Protein AF-A0A7V2G4S1-F1 (afdb_monomer)

Secondary structure (DSSP, 8-state):
--EEETTEEES-SSHHHHHHHHHHHTTPPEEEEE---GGGGGGGTBTTBSEEEEEPPTT--SPEEEEEEEEPTTSSEEEEEETTTSPEEEEEHHHHHHHHHHHHHHHSPPP-

Solvent-accessible surface area (backbone atoms only — not comparable to full-atom values): 6502 Å² total; per-residue (Å²): 123,70,47,81,55,100,91,40,54,44,77,40,61,48,42,66,51,57,55,51,40,53,58,49,62,74,67,61,65,75,73,41,82,39,98,65,56,82,88,49,31,49,82,39,29,52,59,72,46,76,41,77,48,76,50,76,49,92,97,47,81,78,56,51,33,42,36,32,28,36,62,43,97,85,65,63,23,25,28,32,28,50,49,97,81,48,61,40,26,39,30,45,44,65,57,56,51,45,51,54,54,43,52,52,43,61,70,44,76,64,86,128

Nearest PDB structures (foldseek):
  4a4h-assembly1_A  TM=5.276E-01  e=1.439E+00  Homo sapiens
  6v9t-assembly1_AAA  TM=5.593E-01  e=3.091E+00  Homo sapiens
  3pnw-assembly1_C  TM=5.080E-01  e=2.915E+00  Homo sapiens
  4a4e-assembly1_A  TM=4.646E-01  e=6.260E+00  Homo sapiens
  3mbt-assembly1_A  TM=4.693E-01  e=7.921E+00  Escherichia coli K-12

pLDDT: mean 90.28, std 7.5, range [46.19, 97.19]

Mean predicted aligned error: 4.41 Å

Radius of gyration: 14.85 Å; Cα contacts (8 Å, |Δi|>4): 177; chains: 1; bounding box: 41×31×40 Å

Structure (mmCIF, N/CA/C/O backbone):
data_AF-A0A7V2G4S1-F1
#
_entry.id   AF-A0A7V2G4S1-F1
#
loop_
_atom_site.group_PDB
_atom_site.id
_atom_site.type_symbol
_atom_site.label_atom_id
_atom_site.label_alt_id
_atom_site.label_comp_id
_atom_site.label_asym_id
_atom_site.label_entity_id
_atom_site.label_seq_id
_atom_site.pdbx_PDB_ins_code
_atom_site.Cartn_x
_atom_site.Cartn_y
_atom_site.Cartn_z
_atom_site.occupancy
_atom_site.B_iso_or_equiv
_atom_site.auth_seq_id
_atom_site.auth_comp_id
_atom_site.auth_asym_id
_atom_site.auth_atom_id
_atom_site.pdbx_PDB_model_num
ATOM 1 N N . GLN A 1 1 ? -13.737 7.685 4.882 1.00 82.75 1 GLN A N 1
ATOM 2 C CA . GLN A 1 1 ? -12.400 7.970 5.451 1.00 82.75 1 GLN A CA 1
ATOM 3 C C . GLN A 1 1 ? -12.347 7.329 6.823 1.00 82.75 1 GLN A C 1
ATOM 5 O O . GLN A 1 1 ? -13.282 7.528 7.584 1.00 82.75 1 GLN A O 1
ATOM 10 N N . VAL A 1 2 ? -11.293 6.567 7.110 1.00 92.38 2 VAL A N 1
ATOM 11 C CA . VAL A 1 2 ? -11.097 5.893 8.400 1.00 92.38 2 VAL A CA 1
ATOM 12 C C . VAL A 1 2 ? -10.139 6.718 9.257 1.00 92.38 2 VAL A C 1
ATOM 14 O O . VAL A 1 2 ? -9.138 7.224 8.740 1.00 92.38 2 VAL A O 1
ATOM 17 N N . GLN A 1 3 ? -10.434 6.881 10.545 1.00 93.25 3 GLN A N 1
ATOM 18 C CA . GLN A 1 3 ? -9.605 7.659 11.472 1.00 93.25 3 GLN A CA 1
ATOM 19 C C . GLN A 1 3 ? -9.484 6.974 12.829 1.00 93.25 3 GLN A C 1
ATOM 21 O O . GLN A 1 3 ? -10.413 6.306 13.267 1.00 93.25 3 GLN A O 1
ATOM 26 N N . ARG A 1 4 ? -8.348 7.144 13.513 1.00 93.00 4 ARG A N 1
ATOM 27 C CA . ARG A 1 4 ? -8.155 6.596 14.860 1.00 93.00 4 ARG A CA 1
ATOM 28 C C . ARG A 1 4 ? -8.416 7.667 15.916 1.00 93.00 4 ARG A C 1
ATOM 30 O O . ARG A 1 4 ? -7.711 8.676 15.945 1.00 93.00 4 ARG A O 1
ATOM 37 N N . SER A 1 5 ? -9.380 7.424 16.798 1.00 89.25 5 SER A N 1
ATOM 38 C CA . SER A 1 5 ? -9.774 8.302 17.907 1.00 89.25 5 SER A CA 1
ATOM 39 C C . SER A 1 5 ? -9.995 7.459 19.162 1.00 89.25 5 SER A C 1
ATOM 41 O O . SER A 1 5 ? -10.528 6.358 19.079 1.00 89.25 5 SER A O 1
ATOM 43 N N . GLY A 1 6 ? -9.518 7.911 20.326 1.00 85.94 6 GLY A N 1
ATOM 44 C CA . GLY A 1 6 ? -9.708 7.172 21.587 1.00 85.94 6 GLY A CA 1
ATOM 45 C C . GLY A 1 6 ? -9.126 5.747 21.617 1.00 85.94 6 GLY A C 1
ATOM 46 O O . GLY A 1 6 ? -9.539 4.941 22.440 1.00 85.94 6 GLY A O 1
ATOM 47 N N . GLY A 1 7 ? -8.182 5.419 20.725 1.00 84.94 7 GLY A N 1
ATOM 48 C CA . GLY A 1 7 ? -7.601 4.074 20.587 1.00 84.94 7 GL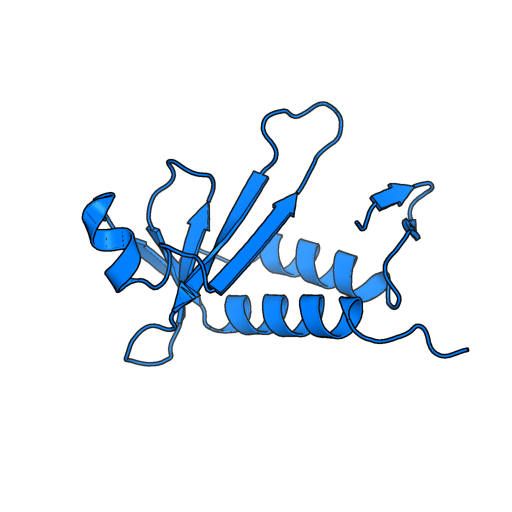Y A CA 1
ATOM 49 C C . GLY A 1 7 ? -8.330 3.154 19.600 1.00 84.94 7 GLY A C 1
ATOM 50 O O . GLY A 1 7 ? -7.757 2.139 19.205 1.00 84.94 7 GLY A O 1
ATOM 51 N N . THR A 1 8 ? -9.516 3.543 19.133 1.00 87.19 8 THR A N 1
ATOM 52 C CA . THR A 1 8 ? -10.370 2.787 18.205 1.00 87.19 8 THR A CA 1
ATOM 53 C C . THR A 1 8 ? -10.400 3.413 16.811 1.00 87.19 8 THR A C 1
ATOM 55 O O . THR A 1 8 ? -10.189 4.619 16.663 1.00 87.19 8 THR A O 1
ATOM 58 N N . TRP A 1 9 ? -10.661 2.604 15.781 1.00 91.44 9 TRP A N 1
ATOM 59 C CA . TRP A 1 9 ? -10.894 3.100 14.422 1.00 91.44 9 TRP A CA 1
ATOM 60 C C . TRP A 1 9 ? -12.368 3.451 14.218 1.00 91.44 9 TRP A C 1
ATOM 62 O O . TRP A 1 9 ? -13.246 2.629 14.456 1.00 91.44 9 TRP A O 1
ATOM 72 N N . GLU A 1 10 ? -12.625 4.667 13.753 1.00 91.38 10 GLU A N 1
ATOM 73 C CA . GLU A 1 10 ? -13.935 5.160 13.337 1.00 91.38 10 GLU A CA 1
ATOM 74 C C . GLU A 1 10 ? -14.042 5.130 11.806 1.00 91.38 10 GLU A C 1
ATOM 76 O O . GLU A 1 10 ? -13.071 5.421 11.098 1.00 91.38 10 GLU A O 1
ATOM 81 N N . GLY A 1 11 ? -15.234 4.815 11.291 1.00 87.81 11 GLY A N 1
ATOM 82 C CA . GLY A 1 11 ? -15.510 4.779 9.850 1.00 87.81 11 GLY A CA 1
ATOM 83 C C . GLY A 1 11 ? -15.030 3.514 9.131 1.00 87.81 11 GLY A C 1
ATOM 84 O O . GLY A 1 11 ? -15.056 3.489 7.904 1.00 87.81 11 GLY A O 1
ATOM 85 N N . ALA A 1 12 ? -14.596 2.492 9.876 1.00 87.00 12 ALA A N 1
ATOM 86 C CA . ALA A 1 12 ? -14.315 1.151 9.370 1.00 87.00 12 ALA A CA 1
ATOM 87 C C . ALA A 1 12 ? -15.334 0.155 9.964 1.00 87.00 12 ALA A C 1
ATOM 89 O O . ALA A 1 12 ? -15.438 0.098 11.192 1.00 87.00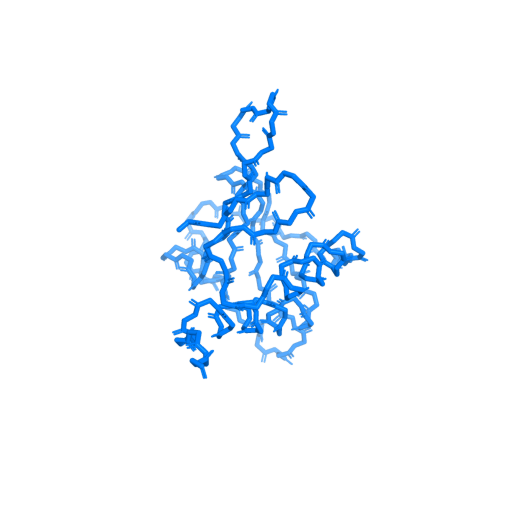 12 ALA A O 1
ATOM 90 N N . PRO A 1 13 ? -16.048 -0.636 9.141 1.00 86.19 13 PRO A N 1
ATOM 91 C CA . PRO A 1 13 ? -16.952 -1.700 9.599 1.00 86.19 13 PRO A CA 1
ATOM 92 C C . PRO A 1 13 ? -16.245 -2.728 10.488 1.00 86.19 13 PRO A C 1
ATOM 94 O O . PRO A 1 13 ? -16.785 -3.171 11.498 1.00 86.19 13 PRO A O 1
ATOM 97 N N . THR A 1 14 ? -14.992 -3.052 10.154 1.00 89.19 14 THR A N 1
ATOM 98 C CA . THR A 1 14 ? -14.149 -3.971 10.926 1.00 89.19 14 THR A CA 1
ATOM 99 C C . THR A 1 14 ? -12.841 -3.288 11.354 1.00 89.19 14 THR A C 1
ATOM 101 O O . THR A 1 14 ? -11.821 -3.411 10.672 1.00 89.19 14 THR A O 1
ATOM 104 N N . PRO A 1 15 ? -12.816 -2.580 12.504 1.00 89.44 15 PRO A N 1
ATOM 105 C CA . PRO A 1 15 ? -11.644 -1.842 12.991 1.00 89.44 15 PRO A CA 1
ATOM 106 C C . PRO A 1 15 ? -10.344 -2.654 13.056 1.00 89.44 15 PRO A C 1
ATOM 108 O O . PRO A 1 15 ? -9.280 -2.143 12.711 1.00 89.44 15 PRO A O 1
ATOM 111 N N . ALA A 1 16 ? -10.429 -3.926 13.457 1.00 90.62 16 ALA A N 1
ATOM 112 C CA . ALA A 1 16 ? -9.268 -4.805 13.607 1.00 90.62 16 ALA A CA 1
ATOM 113 C C . ALA A 1 16 ? -8.500 -5.023 12.291 1.00 90.62 16 ALA A C 1
ATOM 115 O O . ALA A 1 16 ? -7.281 -5.166 1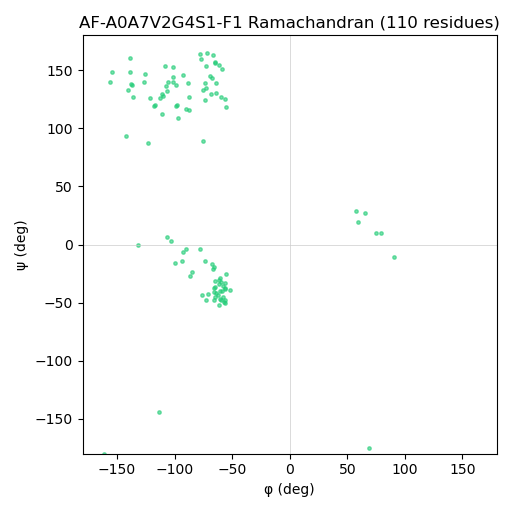2.309 1.00 90.62 16 ALA A O 1
ATOM 116 N N . VAL A 1 17 ? -9.185 -4.983 11.140 1.00 93.19 17 VAL A N 1
ATOM 117 C CA . VAL A 1 17 ? -8.539 -5.153 9.827 1.00 93.19 17 VAL A CA 1
ATOM 118 C C . VAL A 1 17 ? -7.568 -4.008 9.532 1.00 93.19 17 VAL A C 1
ATOM 120 O O . VAL A 1 17 ? -6.543 -4.226 8.890 1.00 93.19 17 VAL A O 1
ATOM 123 N N . VAL A 1 18 ? -7.845 -2.802 10.034 1.00 94.19 18 VAL A N 1
ATOM 124 C CA . VAL A 1 18 ? -6.962 -1.642 9.855 1.00 94.19 18 VAL A CA 1
ATOM 125 C C . VAL A 1 18 ? -5.683 -1.805 10.679 1.00 94.19 18 VAL A C 1
ATOM 127 O O . VAL A 1 18 ? -4.593 -1.533 10.174 1.00 94.19 18 VAL A O 1
ATOM 130 N N . ASP A 1 19 ? -5.795 -2.284 11.923 1.00 93.19 19 ASP A N 1
ATOM 131 C CA . ASP A 1 19 ? -4.631 -2.567 12.772 1.00 93.19 19 ASP A CA 1
ATOM 132 C C . ASP A 1 19 ? -3.772 -3.698 12.189 1.00 93.19 19 ASP A C 1
ATOM 134 O O . ASP A 1 19 ? -2.551 -3.546 12.093 1.00 93.19 19 ASP A O 1
ATOM 138 N N . ASP A 1 20 ? -4.401 -4.785 11.733 1.00 93.69 20 ASP A N 1
ATOM 139 C CA . ASP A 1 20 ? -3.725 -5.891 11.045 1.00 93.69 20 ASP A CA 1
ATOM 140 C C . ASP A 1 20 ? -2.961 -5.394 9.815 1.00 93.69 20 ASP A C 1
ATOM 142 O O . ASP A 1 20 ? -1.769 -5.672 9.669 1.00 93.69 20 ASP A O 1
ATOM 146 N N . PHE A 1 21 ? -3.630 -4.621 8.953 1.00 94.56 21 PHE A N 1
ATOM 147 C CA . PHE A 1 21 ? -3.040 -4.075 7.735 1.00 94.56 21 PHE A CA 1
ATOM 148 C C . PHE A 1 21 ? -1.794 -3.240 8.048 1.00 94.56 21 PHE A C 1
ATOM 150 O O . PHE A 1 21 ? -0.731 -3.460 7.466 1.00 94.56 21 PHE A O 1
ATOM 157 N N . LEU A 1 22 ? -1.889 -2.308 9.002 1.00 93.25 22 LEU A N 1
ATOM 158 C CA . LEU A 1 22 ? -0.760 -1.459 9.392 1.00 93.25 22 LEU A CA 1
ATOM 159 C C . LEU A 1 22 ? 0.383 -2.274 10.009 1.00 93.25 22 LEU A C 1
ATOM 161 O O . LEU A 1 22 ? 1.551 -2.026 9.695 1.00 93.25 22 LEU A O 1
ATOM 165 N N . ALA A 1 23 ? 0.065 -3.255 10.856 1.00 93.38 23 ALA A N 1
ATOM 166 C CA . ALA A 1 23 ? 1.055 -4.128 11.476 1.00 93.38 23 ALA A CA 1
ATOM 167 C C . ALA A 1 23 ? 1.767 -5.019 10.449 1.00 93.38 23 ALA A C 1
ATOM 169 O O . ALA A 1 23 ? 2.968 -5.259 10.583 1.00 93.38 23 ALA A O 1
ATOM 170 N N . ASN A 1 24 ? 1.052 -5.497 9.430 1.00 92.69 24 ASN A N 1
ATOM 171 C CA . ASN A 1 24 ? 1.614 -6.308 8.357 1.00 92.69 24 ASN A CA 1
ATOM 172 C C . ASN A 1 24 ? 2.462 -5.450 7.418 1.00 92.69 24 ASN A C 1
ATOM 174 O O . ASN A 1 24 ? 3.620 -5.789 7.191 1.00 92.69 24 ASN A O 1
ATOM 178 N N . MET A 1 25 ? 1.967 -4.291 6.969 1.00 91.62 25 MET A N 1
ATOM 179 C CA . MET A 1 25 ? 2.745 -3.358 6.142 1.00 91.62 25 MET A CA 1
ATOM 180 C C . MET A 1 25 ? 4.054 -2.929 6.812 1.00 91.62 25 MET A C 1
ATOM 182 O O . MET A 1 25 ? 5.081 -2.852 6.145 1.00 91.62 25 MET A O 1
ATOM 186 N N . ALA A 1 26 ? 4.053 -2.710 8.131 1.00 89.00 26 ALA A N 1
ATOM 187 C CA . ALA A 1 26 ? 5.258 -2.344 8.878 1.00 89.00 26 ALA A CA 1
ATOM 188 C C . ALA A 1 26 ? 6.334 -3.449 8.917 1.00 89.00 26 ALA A C 1
ATOM 190 O O . ALA A 1 26 ? 7.493 -3.158 9.209 1.00 89.00 26 ALA A O 1
ATOM 191 N N . LYS A 1 27 ? 5.964 -4.708 8.654 1.00 86.88 27 LYS A N 1
ATOM 192 C CA . LYS A 1 27 ? 6.873 -5.868 8.666 1.00 86.88 27 LYS A CA 1
ATOM 193 C C . LYS A 1 27 ? 7.337 -6.279 7.273 1.00 86.88 27 LYS A C 1
ATOM 195 O O . LYS A 1 27 ? 8.266 -7.078 7.165 1.00 86.88 27 LYS A O 1
ATOM 200 N N . LEU A 1 28 ? 6.671 -5.809 6.221 1.00 82.31 28 LEU A N 1
ATOM 201 C CA . LEU A 1 28 ? 6.959 -6.253 4.864 1.00 82.31 28 LEU A CA 1
ATOM 202 C C . LEU A 1 28 ? 8.251 -5.619 4.357 1.00 82.31 28 LEU A C 1
ATOM 204 O O . LEU A 1 28 ? 8.475 -4.416 4.475 1.00 82.31 28 LEU A O 1
ATOM 208 N N . SER A 1 29 ? 9.101 -6.461 3.780 1.00 77.62 29 SER A N 1
ATOM 209 C CA . SER A 1 29 ? 10.321 -6.042 3.111 1.00 77.62 29 SER A CA 1
ATOM 210 C C . SER A 1 29 ? 10.074 -5.831 1.621 1.00 77.62 29 SER A C 1
ATOM 212 O O . SER A 1 29 ? 9.290 -6.533 0.975 1.00 77.62 29 SER A O 1
ATOM 214 N N . VAL A 1 30 ? 10.784 -4.854 1.064 1.00 86.81 30 VAL A N 1
ATOM 215 C CA . VAL A 1 30 ? 10.906 -4.692 -0.384 1.00 86.81 30 VAL A CA 1
ATOM 216 C C . VAL A 1 30 ? 11.729 -5.860 -0.926 1.00 86.81 30 VAL A C 1
ATOM 218 O O . VAL A 1 30 ? 12.806 -6.148 -0.405 1.00 86.81 30 VAL A O 1
ATOM 221 N N . VAL A 1 31 ? 11.224 -6.538 -1.961 1.00 89.00 31 VAL A N 1
ATOM 222 C CA . VAL A 1 31 ? 11.955 -7.634 -2.620 1.00 89.00 31 VAL A CA 1
ATOM 223 C C . VAL A 1 31 ? 13.047 -7.059 -3.516 1.00 89.00 31 VAL A C 1
ATOM 225 O O . VAL A 1 31 ? 14.165 -7.566 -3.539 1.00 89.00 31 VAL A O 1
ATOM 228 N N . MET A 1 32 ? 12.717 -6.003 -4.260 1.00 90.38 32 MET A N 1
ATOM 229 C CA . MET A 1 32 ? 13.626 -5.344 -5.192 1.00 90.38 32 MET A CA 1
ATOM 230 C C . MET A 1 32 ? 13.190 -3.898 -5.433 1.00 90.38 32 MET A C 1
ATOM 232 O O . MET A 1 32 ? 11.999 -3.631 -5.592 1.00 90.38 32 MET A O 1
ATOM 236 N N . GLU A 1 33 ? 14.152 -2.981 -5.512 1.00 92.06 33 GLU A N 1
ATOM 237 C CA . GLU A 1 33 ? 13.929 -1.637 -6.052 1.00 92.06 33 GLU A CA 1
ATOM 238 C C . GLU A 1 33 ? 14.140 -1.632 -7.569 1.00 92.06 33 GLU A C 1
ATOM 240 O O . GLU A 1 33 ? 15.065 -2.261 -8.084 1.00 92.06 33 GLU A O 1
ATOM 245 N N . ILE A 1 34 ? 13.279 -0.916 -8.284 1.00 91.44 34 ILE A N 1
ATOM 246 C CA . ILE A 1 34 ? 13.286 -0.799 -9.739 1.00 91.44 34 ILE A CA 1
ATOM 247 C C . ILE A 1 34 ? 13.528 0.669 -10.084 1.00 91.44 34 ILE A C 1
ATOM 249 O O . ILE A 1 34 ? 12.744 1.556 -9.732 1.00 91.44 34 ILE A O 1
ATOM 253 N N . THR A 1 35 ? 14.619 0.935 -10.801 1.00 85.44 35 THR A N 1
ATOM 254 C CA . THR A 1 35 ? 14.872 2.255 -11.382 1.00 85.44 35 THR A CA 1
ATOM 255 C C . THR A 1 35 ? 13.979 2.434 -12.606 1.00 85.44 35 THR A C 1
ATOM 257 O O . THR A 1 35 ? 14.366 2.082 -13.713 1.00 85.44 35 THR A O 1
ATOM 260 N N . ALA A 1 36 ? 12.776 2.957 -12.382 1.00 83.56 36 ALA A N 1
ATOM 261 C CA . ALA A 1 36 ? 11.821 3.304 -13.427 1.00 83.56 36 ALA A CA 1
ATOM 262 C C . ALA A 1 36 ? 11.761 4.824 -13.622 1.00 83.56 36 ALA A C 1
ATOM 264 O O . ALA A 1 36 ? 11.761 5.600 -12.660 1.00 83.56 36 ALA A O 1
ATOM 265 N N . THR A 1 37 ? 11.679 5.254 -14.872 1.00 86.06 37 THR A N 1
ATOM 266 C CA . THR A 1 37 ? 11.337 6.621 -15.261 1.00 86.06 37 THR A CA 1
ATOM 267 C C . THR A 1 37 ? 9.830 6.852 -15.142 1.00 86.06 37 THR A C 1
ATOM 269 O O . THR A 1 37 ? 9.033 5.918 -15.072 1.00 86.06 37 THR A O 1
ATOM 272 N N . VAL A 1 38 ? 9.411 8.121 -15.148 1.00 82.19 38 VAL A N 1
ATOM 273 C CA . VAL A 1 38 ? 7.984 8.479 -15.071 1.00 82.19 38 VAL A CA 1
ATOM 274 C C . VAL A 1 38 ? 7.185 7.864 -16.227 1.00 82.19 38 VAL A C 1
ATOM 276 O O . VAL A 1 38 ? 6.098 7.351 -16.002 1.00 82.19 38 VAL A O 1
ATOM 279 N N . SER A 1 39 ? 7.740 7.840 -17.442 1.00 86.88 39 SER A N 1
ATOM 280 C CA . SER A 1 39 ? 7.078 7.268 -18.624 1.00 86.88 39 SER A CA 1
ATOM 281 C C . SER A 1 39 ? 6.884 5.749 -18.574 1.00 86.88 39 SER A C 1
ATOM 283 O O . SER A 1 39 ? 6.088 5.220 -19.349 1.00 86.88 39 SER A O 1
ATOM 285 N N . GLU A 1 40 ? 7.608 5.060 -17.690 1.00 92.94 40 GLU A N 1
ATOM 286 C CA . GLU A 1 40 ? 7.540 3.606 -17.507 1.00 92.94 40 GLU A CA 1
ATOM 287 C C . GLU A 1 40 ? 6.537 3.213 -16.409 1.00 92.94 40 GLU A C 1
ATOM 289 O O . GLU A 1 40 ? 6.234 2.036 -16.258 1.00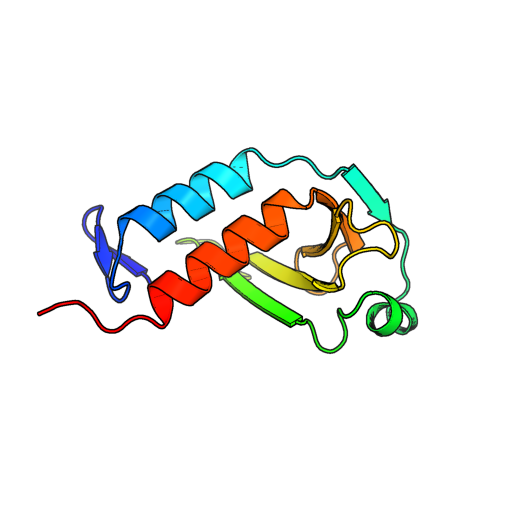 92.94 40 GLU A O 1
ATOM 294 N N . LEU A 1 41 ? 5.955 4.163 -15.660 1.00 94.38 41 LEU A N 1
ATOM 295 C CA . LEU A 1 41 ? 4.992 3.852 -14.589 1.00 94.38 41 LEU A CA 1
ATOM 296 C C . LEU A 1 41 ? 3.772 3.072 -15.095 1.00 94.38 41 LEU A C 1
ATOM 298 O O . LEU A 1 41 ? 3.284 2.176 -14.403 1.00 94.38 41 LEU A O 1
ATOM 302 N N . LYS A 1 42 ? 3.312 3.368 -16.313 1.00 95.62 42 LYS A N 1
ATOM 303 C CA . LYS A 1 42 ? 2.227 2.635 -16.982 1.00 95.62 42 LYS A CA 1
ATOM 304 C C . LYS A 1 42 ? 2.542 1.145 -17.179 1.00 95.62 42 LYS A C 1
ATOM 306 O O . LYS A 1 42 ? 1.631 0.331 -17.092 1.00 95.62 42 LYS A O 1
ATOM 311 N N . ASP A 1 43 ? 3.812 0.785 -17.386 1.00 95.56 43 ASP A N 1
ATOM 312 C CA . ASP A 1 43 ? 4.235 -0.600 -17.644 1.00 95.56 43 ASP A CA 1
ATOM 313 C C . ASP A 1 43 ? 4.180 -1.452 -16.363 1.00 95.56 43 ASP A C 1
ATOM 315 O O . ASP A 1 43 ? 4.205 -2.680 -16.414 1.00 95.56 43 ASP A O 1
ATOM 319 N N . TYR A 1 44 ? 4.065 -0.788 -15.209 1.00 96.44 44 TYR A N 1
ATOM 320 C CA . TYR A 1 44 ? 3.905 -1.389 -13.888 1.00 96.44 44 TYR A CA 1
ATOM 321 C C . TYR A 1 44 ? 2.483 -1.232 -13.331 1.00 96.44 44 TYR A C 1
ATOM 323 O O . TYR A 1 44 ? 2.254 -1.537 -12.159 1.00 96.44 44 TYR A O 1
ATOM 331 N N . GLY A 1 45 ? 1.538 -0.705 -14.118 1.00 96.25 45 GLY A N 1
ATOM 332 C CA . GLY A 1 45 ? 0.178 -0.412 -13.659 1.00 96.25 45 GLY A CA 1
ATOM 333 C C . GLY A 1 45 ? 0.114 0.689 -12.595 1.00 96.25 45 GLY A C 1
ATOM 334 O O . GLY A 1 45 ? -0.769 0.661 -11.746 1.00 96.25 45 GLY A O 1
ATOM 335 N N . LEU A 1 46 ? 1.076 1.622 -12.585 1.00 96.25 46 LEU A N 1
ATOM 336 C CA . LEU A 1 46 ? 1.167 2.736 -11.626 1.00 96.25 46 LEU A CA 1
ATOM 337 C C . LEU A 1 46 ? 0.726 4.085 -12.219 1.00 96.25 46 LEU A C 1
ATOM 339 O O . LEU A 1 46 ? 0.778 5.109 -11.538 1.00 96.25 46 LEU A O 1
ATOM 343 N N . GLU A 1 47 ? 0.263 4.093 -13.470 1.00 94.44 47 GLU A N 1
ATOM 344 C CA . GLU A 1 47 ? -0.318 5.258 -14.138 1.00 94.44 47 GLU A CA 1
ATOM 345 C C . GLU A 1 47 ? -1.501 4.833 -15.041 1.00 94.44 47 GLU A C 1
ATOM 347 O O . GLU A 1 47 ? -1.284 4.466 -16.198 1.00 94.44 47 GLU A O 1
ATOM 352 N N . PRO A 1 48 ? -2.754 4.868 -14.533 1.00 94.50 48 PRO A N 1
ATOM 353 C CA . PRO A 1 48 ? -3.120 5.098 -13.132 1.00 94.50 48 PRO A CA 1
ATOM 354 C C . PRO A 1 48 ? -2.802 3.876 -12.244 1.00 94.50 48 PRO A C 1
ATOM 356 O O . PRO A 1 48 ? -2.797 2.754 -12.743 1.00 94.50 48 PRO A O 1
ATOM 359 N N . PRO A 1 49 ? -2.569 4.069 -10.931 1.00 96.19 49 PRO A N 1
ATOM 360 C CA . PRO A 1 49 ? -2.407 2.960 -9.996 1.00 96.19 49 PRO A CA 1
ATOM 361 C C . PRO A 1 49 ? -3.710 2.173 -9.817 1.00 96.19 49 PRO A C 1
ATOM 363 O O . PRO A 1 49 ? -4.787 2.766 -9.728 1.00 96.19 49 PRO A O 1
ATOM 366 N N . GLN A 1 50 ? -3.599 0.851 -9.676 1.00 95.06 50 GLN A N 1
ATOM 367 C CA . GLN A 1 50 ? -4.724 -0.044 -9.372 1.00 95.06 50 GLN A CA 1
ATOM 368 C C . GLN A 1 50 ? -5.368 0.277 -8.020 1.00 95.06 50 GLN A C 1
ATOM 370 O O . GLN A 1 50 ? -6.571 0.107 -7.827 1.00 95.06 50 GLN A O 1
ATOM 375 N N . SER A 1 51 ? -4.572 0.721 -7.047 1.00 94.06 51 SER A N 1
ATOM 376 C CA . SER A 1 51 ? -5.059 1.074 -5.714 1.00 94.06 51 SER A CA 1
ATOM 377 C C . SER A 1 51 ? -4.156 2.089 -5.031 1.00 94.06 51 SER A C 1
ATOM 379 O O . SER A 1 51 ? -2.941 2.097 -5.230 1.00 94.06 51 SER A O 1
ATOM 381 N N . VAL A 1 52 ? -4.745 2.942 -4.189 1.00 94.50 52 VAL A N 1
ATOM 382 C CA . VAL A 1 52 ? -4.014 3.976 -3.447 1.00 94.50 52 VAL A CA 1
ATOM 383 C C . VAL A 1 52 ? -4.478 4.020 -1.997 1.00 94.50 52 VAL A C 1
ATOM 385 O O . VAL A 1 52 ? -5.660 4.206 -1.720 1.00 94.50 52 VAL A O 1
ATOM 388 N N . VAL A 1 53 ? -3.529 3.933 -1.067 1.00 94.25 53 VAL A N 1
ATOM 389 C CA . VAL A 1 53 ? -3.748 4.200 0.360 1.00 94.25 53 VAL A CA 1
ATOM 390 C C . VAL A 1 53 ? -3.011 5.478 0.745 1.00 94.25 53 VAL A C 1
ATOM 392 O O . VAL A 1 53 ? -1.821 5.635 0.475 1.00 94.25 53 VAL A O 1
ATOM 395 N N . GLN A 1 54 ? -3.719 6.399 1.401 1.00 94.88 54 GLN A N 1
ATOM 396 C CA . GLN A 1 54 ? -3.137 7.608 1.982 1.00 94.88 54 GLN A CA 1
ATOM 397 C C . GLN A 1 54 ? -3.186 7.528 3.508 1.00 94.88 54 GLN A C 1
ATOM 399 O O . GLN A 1 54 ? -4.259 7.621 4.105 1.00 94.88 54 GLN A O 1
ATOM 404 N N . LEU A 1 55 ? -2.022 7.415 4.144 1.00 93.00 55 LEU A N 1
ATOM 405 C CA . LEU A 1 55 ? -1.881 7.426 5.594 1.00 93.00 55 LEU A CA 1
ATOM 406 C C . LEU A 1 55 ? -1.507 8.833 6.076 1.00 93.00 55 LEU A C 1
ATOM 408 O O . LEU A 1 55 ? -0.386 9.313 5.884 1.00 93.00 55 LEU A O 1
ATOM 412 N N . ARG A 1 56 ? -2.463 9.492 6.735 1.00 94.38 56 ARG A N 1
ATOM 413 C CA . ARG A 1 56 ? -2.257 10.773 7.422 1.00 94.38 56 ARG A CA 1
ATOM 414 C C . ARG A 1 56 ? -1.834 10.505 8.862 1.00 94.38 56 ARG A C 1
ATOM 416 O O . ARG A 1 56 ? -2.599 9.937 9.636 1.00 94.38 56 ARG A O 1
ATOM 423 N N . LEU A 1 57 ? -0.625 10.928 9.218 1.00 91.44 57 LEU A N 1
ATOM 424 C CA . LEU A 1 57 ? -0.119 10.852 10.586 1.00 91.44 57 LEU A CA 1
ATOM 425 C C . LEU A 1 57 ? -0.224 12.227 11.244 1.00 91.44 57 LEU A C 1
ATOM 427 O O . LEU A 1 57 ? 0.046 13.253 10.621 1.00 91.44 57 LEU A O 1
ATOM 431 N N . ARG A 1 58 ? -0.611 12.260 12.521 1.00 90.69 58 ARG A N 1
ATOM 432 C CA . ARG A 1 58 ? -0.726 13.516 13.269 1.00 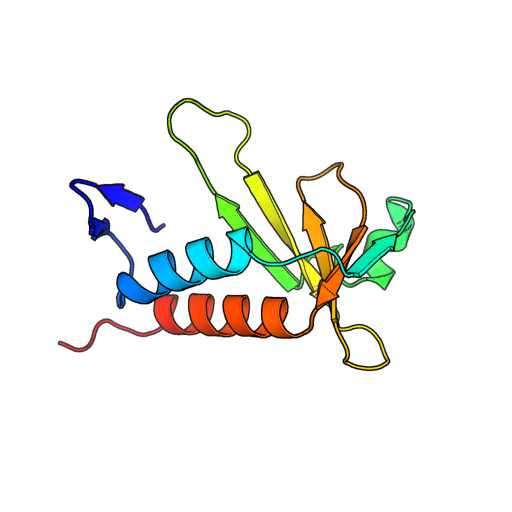90.69 58 ARG A CA 1
ATOM 433 C C . ARG A 1 58 ? 0.631 14.224 13.315 1.00 90.69 58 ARG A C 1
ATOM 435 O O . ARG A 1 58 ? 1.617 13.624 13.726 1.00 90.69 58 ARG A O 1
ATOM 442 N N . GLY A 1 59 ? 0.664 15.495 12.916 1.00 92.88 59 GLY A N 1
ATOM 443 C CA . GLY A 1 59 ? 1.891 16.299 12.907 1.00 92.88 59 GLY A CA 1
ATOM 444 C C . GLY A 1 59 ? 2.866 15.970 11.772 1.00 92.88 59 GLY A C 1
ATOM 445 O O . GLY A 1 59 ? 3.989 16.463 11.798 1.00 92.88 59 G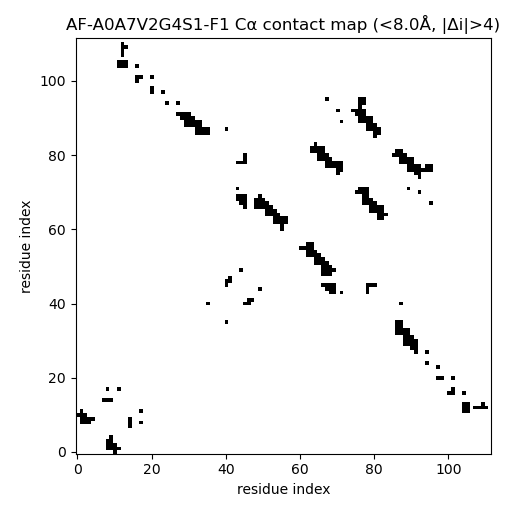LY A O 1
ATOM 446 N N . ARG A 1 60 ? 2.460 15.159 10.783 1.00 91.75 60 ARG A N 1
ATOM 447 C CA . ARG A 1 60 ? 3.265 14.858 9.596 1.00 91.75 60 ARG A CA 1
ATOM 448 C C . ARG A 1 60 ? 2.520 15.254 8.327 1.00 91.75 60 ARG A C 1
ATOM 450 O O . ARG A 1 60 ? 1.416 14.777 8.079 1.00 91.75 60 ARG A O 1
ATOM 457 N N . ASP A 1 61 ? 3.186 16.064 7.519 1.00 90.00 61 ASP A N 1
ATOM 458 C CA . ASP A 1 61 ? 2.759 16.483 6.187 1.00 90.00 61 ASP A CA 1
ATOM 459 C C . ASP A 1 61 ? 3.996 16.441 5.263 1.00 90.00 61 ASP A C 1
ATOM 461 O O . ASP A 1 61 ? 5.083 16.803 5.732 1.00 90.00 61 ASP A O 1
ATOM 465 N N . PRO A 1 62 ? 3.910 15.962 4.005 1.00 91.00 62 PRO A N 1
ATOM 466 C CA . PRO A 1 62 ? 2.751 15.357 3.334 1.00 91.00 62 PRO A CA 1
ATOM 467 C C . PRO A 1 62 ? 2.316 14.000 3.929 1.00 91.00 62 PRO A C 1
ATOM 469 O O . PRO A 1 62 ? 3.101 13.355 4.637 1.00 91.00 62 PRO A O 1
ATOM 472 N N . PRO A 1 63 ? 1.084 13.524 3.636 1.00 93.06 63 PRO A N 1
ATOM 473 C CA . PRO A 1 63 ? 0.681 12.157 3.954 1.00 93.06 63 PRO A CA 1
ATOM 474 C C . PRO A 1 63 ? 1.603 11.139 3.282 1.00 93.06 63 PRO A C 1
ATOM 476 O O . PRO A 1 63 ? 2.127 11.364 2.190 1.00 93.06 63 PRO A O 1
ATOM 479 N N . LEU A 1 64 ? 1.741 9.974 3.911 1.00 91.38 64 LEU A N 1
ATOM 480 C CA . LEU A 1 64 ? 2.354 8.829 3.255 1.00 91.38 64 LEU A CA 1
ATOM 481 C C . LEU A 1 64 ? 1.366 8.276 2.230 1.00 91.38 64 LEU A C 1
ATOM 483 O O . LEU A 1 64 ? 0.234 7.944 2.575 1.00 91.38 64 LEU A O 1
ATOM 487 N N . VAL A 1 65 ? 1.794 8.186 0.976 1.00 93.75 65 VAL A N 1
ATOM 488 C CA . VAL A 1 65 ? 0.994 7.617 -0.111 1.00 93.75 65 VAL A CA 1
ATOM 489 C C . VAL A 1 65 ? 1.621 6.292 -0.503 1.00 93.75 65 VAL A C 1
ATOM 491 O O . VAL A 1 65 ? 2.819 6.243 -0.765 1.00 93.75 65 VAL A O 1
ATOM 494 N N . LEU A 1 66 ? 0.826 5.233 -0.543 1.00 93.62 66 LEU A N 1
ATOM 495 C CA . LEU A 1 66 ? 1.228 3.943 -1.082 1.00 93.62 66 LEU A CA 1
ATOM 496 C C . LEU A 1 66 ? 0.343 3.641 -2.286 1.00 93.62 66 LEU A C 1
ATOM 498 O O . LEU A 1 66 ? -0.882 3.612 -2.168 1.00 93.62 66 LEU A O 1
ATOM 502 N N . GLN A 1 67 ? 0.976 3.473 -3.438 1.00 95.75 67 GLN A N 1
ATOM 503 C CA . GLN A 1 67 ? 0.335 3.128 -4.701 1.00 95.75 67 GLN A CA 1
ATOM 504 C C . GLN A 1 67 ? 0.655 1.666 -5.011 1.00 95.75 67 GLN A C 1
ATOM 506 O O . GLN A 1 67 ? 1.820 1.273 -4.925 1.00 95.75 67 GLN A O 1
ATOM 511 N N . LEU A 1 68 ? -0.358 0.883 -5.366 1.00 96.06 68 LEU A N 1
ATOM 512 C CA . LEU A 1 68 ? -0.217 -0.472 -5.895 1.00 96.06 68 LEU A CA 1
ATOM 513 C C . LEU A 1 68 ? -0.543 -0.463 -7.383 1.00 96.06 68 LEU A C 1
ATOM 515 O O . LEU A 1 68 ? -1.525 0.155 -7.798 1.00 96.06 68 LEU A O 1
ATOM 519 N N . GLY A 1 69 ? 0.282 -1.161 -8.151 1.00 96.88 69 GLY A N 1
ATOM 520 C CA . GLY A 1 69 ? 0.074 -1.423 -9.563 1.00 96.88 69 GLY A CA 1
ATOM 521 C C . GLY A 1 69 ? -0.156 -2.903 -9.828 1.00 96.88 69 GLY A C 1
ATOM 522 O O . GLY A 1 69 ? -0.774 -3.608 -9.027 1.00 96.88 69 GLY A O 1
ATOM 523 N N . ASP A 1 70 ? 0.348 -3.369 -10.962 1.00 97.19 70 ASP A N 1
ATOM 524 C CA . ASP A 1 70 ? 0.093 -4.721 -11.438 1.00 97.19 70 ASP A CA 1
ATOM 525 C C . ASP A 1 70 ? 0.931 -5.766 -10.693 1.00 97.19 70 ASP A C 1
ATOM 527 O O . ASP A 1 70 ? 1.979 -5.491 -10.097 1.00 97.19 70 ASP A O 1
ATOM 531 N N . ARG A 1 71 ? 0.475 -7.019 -10.755 1.00 96.25 71 ARG A N 1
ATOM 532 C CA . ARG A 1 71 ? 1.321 -8.157 -10.389 1.00 96.25 71 ARG A CA 1
ATOM 533 C C . ARG A 1 71 ? 2.423 -8.318 -11.429 1.00 96.25 71 ARG A C 1
ATOM 535 O O . ARG A 1 71 ? 2.190 -8.127 -12.620 1.00 96.25 71 ARG A O 1
ATOM 542 N N . ASN A 1 72 ? 3.613 -8.726 -10.995 1.00 95.25 72 ASN A N 1
ATOM 543 C CA . ASN A 1 72 ? 4.661 -9.069 -11.952 1.00 95.25 72 ASN A CA 1
ATOM 544 C C . ASN A 1 72 ? 4.254 -10.306 -12.786 1.00 95.25 72 ASN A C 1
ATOM 546 O O . ASN A 1 72 ? 3.461 -11.122 -12.311 1.00 95.25 72 ASN A O 1
ATOM 550 N N . PRO A 1 73 ? 4.820 -10.514 -13.991 1.00 95.19 73 PRO A N 1
ATOM 551 C CA . PRO A 1 73 ? 4.422 -11.621 -14.871 1.00 95.19 73 PRO A CA 1
ATOM 552 C C . PRO A 1 73 ? 4.522 -13.015 -14.235 1.00 95.19 73 PRO A C 1
ATOM 554 O O . PRO A 1 73 ? 3.707 -13.888 -14.518 1.00 95.19 73 PRO A O 1
ATOM 557 N N . SER A 1 74 ? 5.493 -13.219 -13.341 1.00 94.19 74 SER A N 1
ATOM 558 C CA . SER A 1 74 ? 5.672 -14.479 -12.606 1.00 94.19 74 SER A CA 1
ATOM 559 C C . SER A 1 74 ? 4.699 -14.659 -11.434 1.00 94.19 74 SER A C 1
ATOM 561 O O . SER A 1 74 ? 4.729 -15.695 -10.777 1.00 94.19 74 SER A O 1
ATOM 563 N N . VAL A 1 75 ? 3.861 -13.658 -11.146 1.00 92.38 75 VAL A N 1
ATOM 564 C CA . VAL A 1 75 ? 2.855 -13.645 -10.070 1.00 92.38 75 VAL A CA 1
ATOM 565 C C . VAL A 1 75 ? 3.462 -13.883 -8.676 1.00 92.38 75 VAL A C 1
ATOM 567 O O . VAL A 1 75 ? 2.820 -14.403 -7.767 1.00 92.38 75 VAL A O 1
ATOM 570 N N . THR A 1 76 ? 4.722 -13.492 -8.489 1.00 91.81 76 THR A N 1
ATOM 571 C CA . THR A 1 76 ? 5.447 -13.605 -7.213 1.00 91.81 76 THR A CA 1
ATOM 572 C C . THR A 1 76 ? 5.362 -12.333 -6.369 1.00 91.81 76 THR A C 1
ATOM 574 O O . THR A 1 76 ? 5.668 -12.357 -5.174 1.00 91.81 76 THR A O 1
ATOM 577 N N . GLY A 1 77 ? 4.931 -11.223 -6.966 1.00 93.94 77 GLY A N 1
ATOM 578 C CA . GLY A 1 77 ? 4.861 -9.926 -6.318 1.00 93.94 77 GLY A CA 1
ATOM 579 C C . GLY A 1 77 ? 3.941 -8.939 -7.019 1.00 93.94 77 GLY A C 1
ATOM 580 O O . GLY A 1 77 ? 3.324 -9.243 -8.041 1.00 93.94 77 GLY A O 1
ATOM 581 N N . VAL A 1 78 ? 3.864 -7.748 -6.442 1.00 96.06 78 VAL A N 1
ATOM 582 C CA . VAL A 1 78 ? 3.112 -6.600 -6.951 1.00 96.06 78 VAL A CA 1
ATOM 583 C C . VAL A 1 78 ? 4.039 -5.399 -7.051 1.00 96.06 78 VAL A C 1
ATOM 585 O O . VAL A 1 78 ? 4.888 -5.190 -6.178 1.00 96.06 78 VAL A O 1
ATOM 588 N N . TYR A 1 79 ? 3.904 -4.625 -8.121 1.00 96.75 79 TYR A N 1
ATOM 589 C CA . TYR A 1 79 ? 4.599 -3.354 -8.233 1.00 96.75 79 TYR A CA 1
ATOM 590 C C . TYR A 1 79 ? 3.951 -2.332 -7.303 1.00 96.75 79 TYR A C 1
ATOM 592 O O . TYR A 1 79 ? 2.729 -2.215 -7.232 1.00 96.75 79 TYR A O 1
ATOM 600 N N . ALA A 1 80 ? 4.770 -1.587 -6.574 1.00 95.81 80 ALA A N 1
ATOM 601 C CA . ALA A 1 80 ? 4.304 -0.552 -5.670 1.00 95.81 80 ALA A CA 1
ATOM 602 C C . ALA A 1 80 ? 5.183 0.692 -5.759 1.00 95.81 80 ALA A C 1
ATOM 604 O O . ALA A 1 80 ? 6.329 0.639 -6.209 1.00 95.81 80 ALA A O 1
ATOM 605 N N . ARG A 1 81 ? 4.648 1.820 -5.300 1.00 94.31 81 ARG A N 1
ATOM 606 C CA . ARG A 1 81 ? 5.375 3.085 -5.209 1.00 94.31 81 ARG A CA 1
ATOM 607 C C . ARG A 1 81 ? 5.017 3.818 -3.925 1.00 94.31 81 ARG A C 1
ATOM 609 O O . ARG A 1 81 ? 3.841 3.951 -3.583 1.00 94.31 81 ARG A O 1
ATOM 616 N N . ILE A 1 82 ? 6.039 4.299 -3.220 1.00 89.38 82 ILE A N 1
ATOM 617 C CA . ILE A 1 82 ? 5.880 5.088 -1.993 1.00 89.38 82 ILE A CA 1
ATOM 618 C C . ILE A 1 82 ? 6.024 6.573 -2.339 1.00 89.38 82 ILE A C 1
ATOM 620 O O . ILE A 1 82 ? 7.068 7.025 -2.808 1.00 89.38 82 ILE A O 1
ATOM 624 N N . GLY A 1 83 ? 4.974 7.349 -2.087 1.00 86.81 83 GLY A N 1
ATOM 625 C CA . GLY A 1 83 ? 4.876 8.747 -2.492 1.00 86.81 83 GLY A CA 1
ATOM 626 C C . GLY A 1 83 ? 4.752 8.924 -4.009 1.00 86.81 83 GLY A C 1
ATOM 627 O O . GLY A 1 83 ? 4.692 7.967 -4.775 1.00 86.81 83 GLY A O 1
ATOM 628 N N . ASN A 1 84 ? 4.754 10.182 -4.452 1.00 83.25 84 ASN A N 1
ATOM 629 C CA . ASN A 1 84 ? 4.655 10.527 -5.878 1.00 83.25 84 ASN A CA 1
ATOM 630 C C . ASN A 1 84 ? 6.017 10.640 -6.580 1.00 83.25 84 ASN A C 1
ATOM 632 O O . ASN A 1 84 ? 6.059 10.861 -7.788 1.00 83.25 84 ASN A O 1
ATOM 636 N N . SER A 1 85 ? 7.116 10.497 -5.834 1.00 83.69 85 SER A N 1
ATOM 637 C CA . SER A 1 85 ? 8.491 10.638 -6.336 1.00 83.69 85 SER A CA 1
ATOM 638 C C . SER A 1 85 ? 9.408 9.493 -5.907 1.00 83.69 85 SER A C 1
ATOM 640 O O . SER A 1 85 ? 10.581 9.505 -6.262 1.00 83.69 85 SER A O 1
ATOM 642 N N . GLY A 1 86 ? 8.904 8.520 -5.139 1.00 86.06 86 GLY A N 1
ATOM 643 C CA . GLY A 1 86 ? 9.695 7.362 -4.731 1.00 86.06 86 GLY A CA 1
ATOM 644 C C . GLY A 1 86 ? 9.950 6.390 -5.886 1.00 86.06 86 GLY A C 1
ATOM 645 O O . GLY A 1 86 ? 9.273 6.481 -6.923 1.00 86.06 86 GLY A O 1
ATOM 646 N N . PRO A 1 87 ? 10.910 5.465 -5.706 1.00 89.81 87 PRO A N 1
ATOM 647 C CA . PRO A 1 87 ? 11.181 4.419 -6.680 1.00 89.81 87 PRO A CA 1
ATOM 648 C C . PRO A 1 87 ? 9.981 3.478 -6.809 1.00 89.81 87 PRO A C 1
ATOM 650 O O . PRO A 1 87 ? 9.173 3.336 -5.883 1.00 89.81 87 PRO A O 1
ATOM 653 N N . VAL A 1 88 ? 9.886 2.819 -7.962 1.00 94.62 88 VAL A N 1
ATOM 654 C CA . VAL A 1 88 ? 9.033 1.639 -8.099 1.00 94.62 88 VAL A CA 1
ATOM 655 C C . VAL A 1 88 ? 9.724 0.497 -7.367 1.00 94.62 88 VAL A C 1
ATOM 657 O O . VAL A 1 88 ? 10.941 0.340 -7.442 1.00 94.62 88 VAL A O 1
ATOM 660 N N . VAL A 1 89 ? 8.959 -0.304 -6.644 1.00 94.75 89 VAL A N 1
ATOM 661 C CA . VAL A 1 89 ? 9.463 -1.490 -5.959 1.00 94.75 89 VAL A CA 1
ATOM 662 C C . VAL A 1 89 ? 8.646 -2.701 -6.367 1.00 94.75 89 VAL A C 1
ATOM 664 O O . VAL A 1 89 ? 7.441 -2.596 -6.593 1.00 94.75 89 VAL A O 1
ATOM 667 N N . LEU A 1 90 ? 9.289 -3.863 -6.427 1.00 95.31 90 LEU A N 1
ATOM 668 C CA . LEU A 1 90 ? 8.582 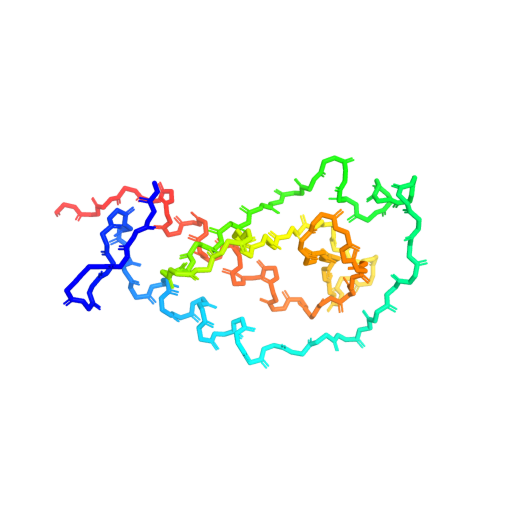-5.133 -6.389 1.00 95.31 90 LEU A CA 1
ATOM 669 C C . LEU A 1 90 ? 8.413 -5.523 -4.922 1.00 95.31 90 LEU A C 1
ATOM 671 O O . LEU A 1 90 ? 9.392 -5.763 -4.207 1.00 95.31 90 LEU A O 1
ATOM 675 N N . ALA A 1 91 ? 7.168 -5.581 -4.475 1.00 93.31 91 ALA A N 1
ATOM 676 C CA . ALA A 1 91 ? 6.816 -6.072 -3.156 1.00 93.31 91 ALA A CA 1
ATOM 677 C C . ALA A 1 91 ? 6.278 -7.505 -3.260 1.00 93.31 91 ALA A C 1
ATOM 679 O O . ALA A 1 91 ? 5.763 -7.910 -4.303 1.00 93.31 91 ALA A O 1
ATOM 680 N N . GLY A 1 92 ? 6.416 -8.300 -2.198 1.00 92.69 92 GLY A N 1
ATOM 681 C CA . GLY A 1 92 ? 5.941 -9.687 -2.207 1.00 92.69 92 GLY A CA 1
ATOM 682 C C . GLY A 1 92 ? 4.425 -9.783 -2.421 1.00 92.69 92 GLY A C 1
ATOM 683 O O . GLY A 1 92 ? 3.684 -8.870 -2.057 1.00 92.69 92 GLY A O 1
ATOM 684 N N . ALA A 1 93 ? 3.949 -10.908 -2.966 1.00 90.50 93 ALA A N 1
ATOM 685 C CA . ALA A 1 93 ? 2.528 -11.112 -3.287 1.00 90.50 93 ALA A CA 1
ATOM 686 C C . ALA A 1 93 ? 1.576 -10.902 -2.091 1.00 90.50 93 ALA A C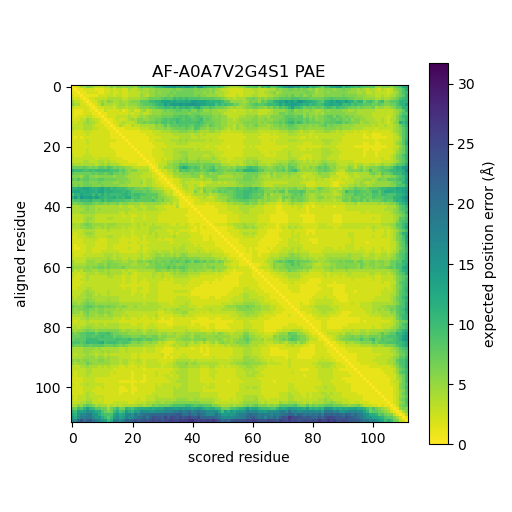 1
ATOM 688 O O . ALA A 1 93 ? 0.419 -10.530 -2.282 1.00 90.50 93 ALA A O 1
ATOM 689 N N . LEU A 1 94 ? 2.073 -11.081 -0.861 1.00 91.56 94 LEU A N 1
ATOM 690 C CA . LEU A 1 94 ? 1.314 -10.833 0.365 1.00 91.56 94 LEU A CA 1
ATOM 691 C C . LEU A 1 94 ? 0.854 -9.372 0.495 1.00 91.56 94 LEU A C 1
ATOM 693 O O . LEU A 1 94 ? -0.197 -9.124 1.070 1.00 91.56 94 LEU A O 1
ATOM 697 N N . VAL A 1 95 ? 1.584 -8.409 -0.079 1.00 93.25 95 VAL A N 1
ATOM 698 C CA . VAL A 1 95 ? 1.166 -6.998 -0.078 1.00 93.25 95 VAL A CA 1
ATOM 699 C C . VAL A 1 95 ? -0.167 -6.828 -0.794 1.00 93.25 95 VA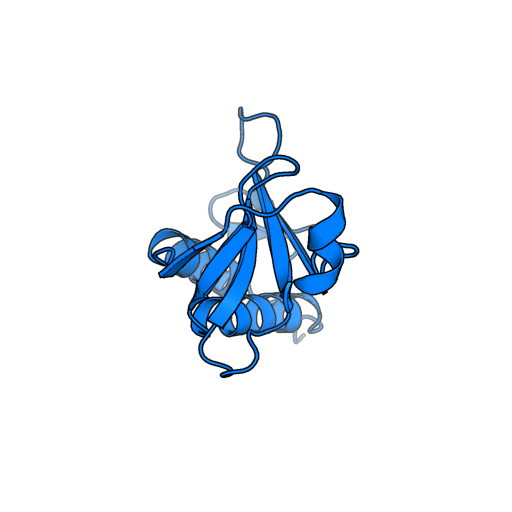L A C 1
ATOM 701 O O . VAL A 1 95 ? -1.068 -6.201 -0.249 1.00 93.25 95 VAL A O 1
ATOM 704 N N . ALA A 1 96 ? -0.323 -7.422 -1.980 1.00 92.06 96 ALA A N 1
ATOM 705 C CA . ALA A 1 96 ? -1.584 -7.348 -2.716 1.00 92.06 96 ALA A CA 1
ATOM 706 C C . ALA A 1 96 ? -2.737 -7.966 -1.909 1.00 92.06 96 ALA A C 1
ATOM 708 O O . ALA A 1 96 ? -3.818 -7.392 -1.844 1.00 92.06 96 ALA A O 1
ATOM 709 N N . TRP A 1 97 ? -2.481 -9.086 -1.227 1.00 92.62 97 TRP A N 1
ATOM 710 C CA . TRP A 1 97 ? -3.472 -9.733 -0.367 1.00 92.62 97 TRP A CA 1
ATOM 711 C C . TRP A 1 97 ? -3.930 -8.850 0.805 1.00 92.62 97 TRP A C 1
ATOM 713 O O . TRP A 1 97 ? -5.123 -8.771 1.085 1.00 92.62 97 TRP A O 1
ATOM 723 N N . GLU A 1 98 ? -3.007 -8.162 1.478 1.00 94.50 98 GLU A N 1
ATOM 724 C CA . GLU A 1 98 ? -3.349 -7.258 2.585 1.00 94.50 98 GLU A CA 1
ATOM 725 C C . GLU A 1 98 ? -4.187 -6.060 2.114 1.00 94.50 98 GLU A C 1
ATOM 727 O O . GLU A 1 98 ? -5.107 -5.638 2.816 1.00 94.50 98 GLU A O 1
ATOM 732 N N . PHE A 1 99 ? -3.910 -5.539 0.915 1.00 94.06 99 PHE A N 1
ATOM 733 C CA . PHE A 1 99 ? -4.727 -4.496 0.290 1.00 94.06 99 PHE A CA 1
ATOM 734 C C . PHE A 1 99 ? -6.130 -5.005 -0.048 1.00 94.06 99 PHE A C 1
ATOM 736 O O . PHE A 1 99 ? -7.111 -4.364 0.327 1.00 94.06 99 PHE A O 1
ATOM 743 N N . ASP A 1 100 ? -6.236 -6.176 -0.680 1.00 93.12 100 ASP A N 1
ATOM 744 C CA . ASP A 1 100 ? -7.524 -6.797 -1.003 1.00 93.12 100 ASP A CA 1
ATOM 745 C C . ASP A 1 100 ? -8.362 -7.027 0.265 1.00 93.12 100 ASP A C 1
ATOM 747 O O . ASP A 1 100 ? -9.552 -6.705 0.290 1.00 93.12 100 ASP A O 1
ATOM 751 N N . LYS A 1 101 ? -7.745 -7.548 1.336 1.00 93.25 101 LYS A N 1
ATOM 752 C CA . LYS A 1 101 ? -8.396 -7.749 2.642 1.00 93.25 101 LYS A CA 1
ATOM 753 C C . LYS A 1 101 ? -8.895 -6.424 3.217 1.00 93.25 101 LYS A C 1
ATOM 755 O O . LYS A 1 101 ? -10.037 -6.358 3.668 1.00 93.25 101 LYS A O 1
ATOM 760 N N . LEU A 1 102 ? -8.054 -5.387 3.203 1.00 94.56 102 LEU A N 1
ATOM 761 C CA . LEU A 1 102 ? -8.414 -4.070 3.717 1.00 94.56 102 LEU A CA 1
ATOM 762 C C . LEU A 1 102 ? -9.599 -3.481 2.947 1.00 94.56 102 LEU A C 1
ATOM 764 O O . LEU A 1 102 ? -10.574 -3.085 3.575 1.00 94.56 102 LEU A O 1
ATOM 768 N N . PHE A 1 103 ? -9.546 -3.430 1.615 1.00 92.25 103 PHE A N 1
ATOM 769 C CA . PHE A 1 103 ? -10.607 -2.796 0.827 1.00 92.25 103 PHE A CA 1
ATOM 770 C C . PHE A 1 103 ? -11.933 -3.539 0.919 1.00 92.25 103 PHE A C 1
ATOM 772 O O . PHE A 1 103 ? -12.957 -2.898 1.127 1.00 92.25 103 PHE A O 1
ATOM 779 N N . ARG A 1 104 ? -11.914 -4.876 0.898 1.00 91.56 104 ARG A N 1
ATOM 780 C CA . ARG A 1 104 ? -13.128 -5.673 1.127 1.00 91.56 104 ARG A CA 1
ATOM 781 C C . ARG A 1 104 ? -13.784 -5.333 2.464 1.00 91.56 104 ARG A C 1
ATOM 783 O O . ARG A 1 104 ? -14.971 -5.043 2.493 1.00 91.56 104 ARG A O 1
ATOM 790 N N . ALA A 1 105 ? -13.004 -5.275 3.544 1.00 90.69 105 ALA A N 1
ATOM 791 C CA . ALA A 1 105 ? -13.525 -4.940 4.870 1.00 90.69 105 ALA A CA 1
ATOM 792 C C . ALA A 1 105 ? -14.032 -3.490 4.994 1.00 90.69 105 ALA A C 1
ATOM 794 O O . ALA A 1 105 ? -14.788 -3.180 5.913 1.00 90.69 105 ALA A O 1
ATOM 795 N N . LEU A 1 106 ? -13.583 -2.582 4.121 1.00 88.12 106 LEU A N 1
ATOM 796 C CA . LEU A 1 106 ? -14.058 -1.196 4.079 1.00 88.12 106 LEU A CA 1
ATOM 797 C C . LEU A 1 106 ? -15.309 -1.022 3.210 1.00 88.12 106 LEU A C 1
ATOM 799 O O . LEU A 1 106 ? -16.085 -0.104 3.476 1.00 88.12 106 LEU A O 1
ATOM 803 N N . ASP A 1 107 ? -15.493 -1.880 2.207 1.00 87.06 107 ASP A N 1
ATOM 804 C CA . ASP A 1 107 ? -16.659 -1.883 1.318 1.00 87.06 107 ASP A CA 1
ATOM 805 C C . ASP A 1 107 ? -17.843 -2.678 1.894 1.00 87.06 107 ASP A C 1
ATOM 807 O O . ASP A 1 107 ? -18.994 -2.437 1.519 1.00 87.06 107 ASP A O 1
ATOM 811 N N . GLU A 1 108 ? -17.588 -3.623 2.804 1.00 79.38 108 GLU A N 1
ATOM 812 C CA . GLU A 1 108 ? -18.638 -4.393 3.469 1.00 79.38 108 GLU A CA 1
ATOM 813 C C . GLU A 1 108 ? -19.531 -3.486 4.341 1.00 79.38 108 GLU A C 1
ATOM 815 O O . GLU A 1 108 ? -19.035 -2.705 5.156 1.00 79.38 108 GLU A O 1
ATOM 820 N N . PRO A 1 109 ? -20.868 -3.562 4.215 1.00 64.94 109 PRO A N 1
ATOM 821 C CA . PRO A 1 109 ? -21.752 -2.871 5.141 1.00 64.94 109 PRO A CA 1
ATOM 822 C C . PRO A 1 109 ? -21.563 -3.453 6.546 1.00 64.94 109 PRO A C 1
ATOM 824 O O . PRO A 1 109 ? -21.460 -4.666 6.704 1.00 64.94 109 PRO A O 1
ATOM 827 N N . ALA A 1 110 ? -21.538 -2.595 7.570 1.00 60.62 110 ALA A N 1
ATOM 828 C CA . ALA A 1 110 ? -21.507 -3.059 8.954 1.00 60.62 110 ALA A CA 1
ATOM 829 C C . ALA A 1 110 ? -22.700 -4.002 9.199 1.00 60.62 110 ALA A C 1
ATOM 831 O O . ALA A 1 110 ? -23.849 -3.585 9.026 1.00 60.62 110 ALA A O 1
ATOM 832 N N . GLU A 1 111 ? -22.432 -5.267 9.545 1.00 60.06 111 GLU A N 1
ATOM 833 C CA . GLU A 1 111 ? -23.475 -6.194 9.996 1.00 60.06 111 GLU A CA 1
ATOM 834 C C . GLU A 1 111 ? -24.195 -5.563 11.199 1.00 60.06 111 GLU A C 1
ATOM 836 O O . GLU A 1 111 ? -23.550 -5.100 12.143 1.00 60.06 111 GLU A O 1
ATOM 841 N N . GLN A 1 112 ? -25.524 -5.459 11.088 1.00 46.19 112 GLN A N 1
ATOM 842 C CA . GLN A 1 112 ? -26.417 -4.806 12.055 1.00 46.19 112 GLN A CA 1
ATOM 843 C C . GLN A 1 112 ? -26.644 -5.659 13.300 1.00 46.19 112 GLN A C 1
ATOM 845 O O . GLN A 1 112 ? -26.853 -6.883 13.142 1.00 46.19 112 GLN A O 1
#

Foldseek 3Di:
DWDDDPNFIDLFLDGVLVVVLVVVVVPWDFPDWDPDDPVCCVVQQVVVFPDKDWADDVPDPPTWIKGWGAQDPVNQFTWIAIPPPGTITTTGNVNVVSVVSRVVRSPDDNDD

Sequence (112 aa):
QVQRSGGTWEGAPTPAVVDDFLANMAKLSVVMEITATVSELKDYGLEPPQSVVQLRLRGRDPPLVLQLGDRNPSVTGVYARIGNSGPVVLAGALVAWEFDKLFRALDEPAEQ